Protein AF-A0A401PRH8-F1 (afdb_monomer)

pLDDT: mean 88.67, std 9.89, range [49.94, 98.62]

Secondary structure (DSSP, 8-state):
-HHHHHHHHHHHHHHHHHHHHHHHHHHHHHHTTSS-HHHHHHHHHHHHHHHHHHHHHHHHHHHHHHHHHHHHHHHHHHHHHHHHHHHHHHHHHHHHHHHT-

Foldseek 3Di:
DLVVCVVVLVVLVVVLVVLVVVLVVQVVCVVVVNDDPVVSVVSVVVSVVSVVVSVVSVVVSVVVVVVVVVVVVVVVVVVVVVVVVVVVVVVVVVVVVVVVD

Sequence (101 aa):
MCFNRVLRFPPTVQRCAGAFAKVKDSQRMSDEGKMDQEQVDGMKRRCRVVGFALQAEMNHFHKRRIVDFKRMMQSYLQQQILFYQRIGQQLEQTLHLYDTL

Structure (mmCIF, N/CA/C/O backbone):
data_AF-A0A401PRH8-F1
#
_entry.id   AF-A0A401PRH8-F1
#
loop_
_atom_site.group_PDB
_atom_site.id
_atom_site.type_symbol
_atom_site.label_atom_id
_atom_site.label_alt_id
_atom_site.label_comp_id
_atom_site.label_asym_id
_atom_site.label_entity_id
_atom_site.label_seq_id
_atom_site.pdbx_PDB_ins_code
_atom_site.Cartn_x
_atom_site.Cartn_y
_atom_site.Cartn_z
_atom_site.occupancy
_atom_site.B_iso_or_equiv
_atom_site.auth_seq_id
_atom_site.auth_comp_id
_atom_site.auth_asym_id
_atom_site.auth_atom_id
_atom_site.pdbx_PDB_model_num
ATOM 1 N N . MET A 1 1 ? 6.702 -8.457 5.716 1.00 49.94 1 MET A N 1
ATOM 2 C CA . MET A 1 1 ? 7.103 -8.449 4.285 1.00 49.94 1 MET A CA 1
ATOM 3 C C . MET A 1 1 ? 6.991 -7.069 3.618 1.00 49.94 1 MET A C 1
ATOM 5 O O . MET A 1 1 ? 7.921 -6.722 2.902 1.00 49.94 1 MET A O 1
ATOM 9 N N . CYS A 1 2 ? 5.958 -6.245 3.866 1.00 56.03 2 CYS A N 1
ATOM 10 C CA . CYS A 1 2 ? 5.886 -4.880 3.302 1.00 56.03 2 CYS A CA 1
ATOM 11 C C . CYS A 1 2 ? 7.015 -3.929 3.744 1.00 56.03 2 CYS A C 1
ATOM 13 O O . CYS A 1 2 ? 7.551 -3.210 2.908 1.00 56.03 2 CYS A O 1
ATOM 15 N N . PHE A 1 3 ? 7.439 -3.970 5.012 1.00 56.56 3 PHE A N 1
ATOM 16 C CA . PHE A 1 3 ? 8.495 -3.087 5.540 1.00 56.56 3 PHE A CA 1
ATOM 17 C C . PHE A 1 3 ? 9.814 -3.183 4.752 1.00 56.56 3 PHE A C 1
ATOM 19 O O . PHE A 1 3 ? 10.409 -2.186 4.357 1.00 56.56 3 PHE A O 1
ATOM 26 N N . ASN A 1 4 ? 10.211 -4.409 4.407 1.00 60.88 4 ASN A N 1
ATOM 27 C CA . ASN A 1 4 ? 11.419 -4.680 3.634 1.00 60.88 4 ASN A CA 1
ATOM 28 C C . ASN A 1 4 ? 11.344 -4.163 2.181 1.00 60.88 4 ASN A C 1
ATOM 30 O O . ASN A 1 4 ? 12.385 -3.890 1.588 1.00 60.88 4 ASN A O 1
ATOM 34 N N . ARG A 1 5 ? 10.139 -4.021 1.602 1.00 63.62 5 ARG A N 1
ATOM 35 C CA . ARG A 1 5 ? 9.944 -3.408 0.274 1.00 63.62 5 ARG A CA 1
ATOM 36 C C . ARG A 1 5 ? 9.895 -1.887 0.347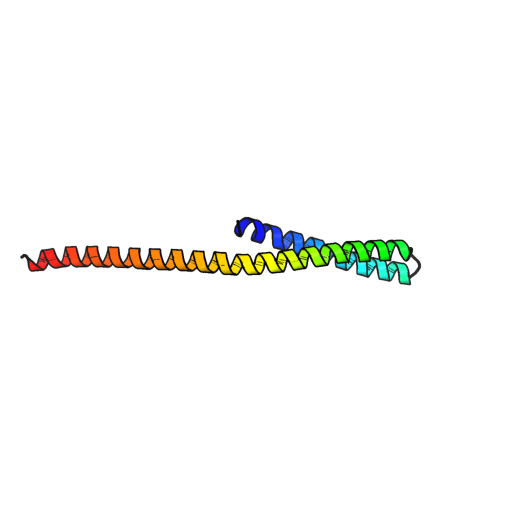 1.00 63.62 5 ARG A C 1
ATOM 38 O O . ARG A 1 5 ? 10.487 -1.251 -0.513 1.00 63.62 5 ARG A O 1
ATOM 45 N N . VAL A 1 6 ? 9.283 -1.313 1.388 1.00 68.50 6 VAL A N 1
ATOM 46 C CA . VAL A 1 6 ? 9.287 0.144 1.625 1.00 68.50 6 VAL A CA 1
ATOM 47 C C . VAL A 1 6 ? 10.718 0.680 1.689 1.00 68.50 6 VAL A C 1
ATOM 49 O O . VAL A 1 6 ? 11.014 1.681 1.053 1.00 68.50 6 VAL A O 1
ATOM 52 N N . LEU A 1 7 ? 11.626 -0.020 2.374 1.00 70.25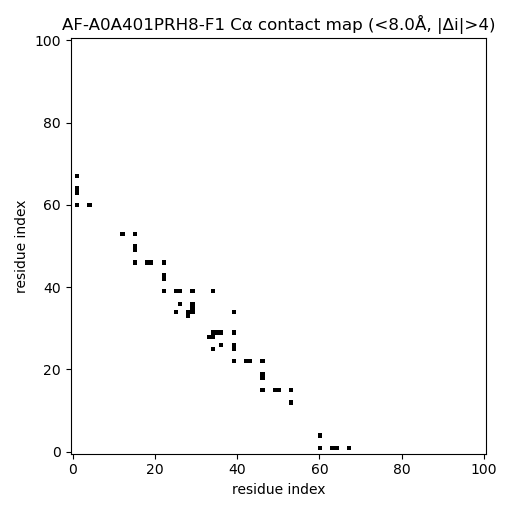 7 LEU A N 1
ATOM 53 C CA . LEU A 1 7 ? 13.032 0.392 2.474 1.00 70.25 7 LEU A CA 1
ATOM 54 C C . LEU A 1 7 ? 13.810 0.251 1.157 1.00 70.25 7 LEU A C 1
ATOM 56 O O . LEU A 1 7 ? 14.718 1.030 0.882 1.00 70.25 7 LEU A O 1
ATOM 60 N N . ARG A 1 8 ? 13.464 -0.738 0.326 1.00 75.25 8 ARG A N 1
ATOM 61 C CA . ARG A 1 8 ? 14.151 -1.001 -0.952 1.00 75.25 8 ARG A CA 1
ATOM 62 C C . ARG A 1 8 ? 13.625 -0.162 -2.111 1.00 75.25 8 ARG A C 1
ATOM 64 O O . ARG A 1 8 ? 14.334 0.010 -3.105 1.00 75.25 8 ARG A O 1
ATOM 71 N N . PHE A 1 9 ? 12.401 0.345 -2.006 1.00 78.50 9 PHE A N 1
ATOM 72 C CA . PHE A 1 9 ? 11.735 1.049 -3.093 1.00 78.50 9 PHE A CA 1
ATOM 73 C C . PHE A 1 9 ? 12.428 2.379 -3.471 1.00 78.50 9 PHE A C 1
ATOM 75 O O . PHE A 1 9 ? 12.765 2.526 -4.647 1.00 78.50 9 PHE A O 1
ATOM 82 N N . PRO A 1 10 ? 12.771 3.294 -2.536 1.00 81.44 10 PRO A N 1
ATOM 83 C CA . PRO A 1 10 ? 13.449 4.549 -2.879 1.00 81.44 10 PRO A CA 1
ATOM 84 C C . PRO A 1 10 ? 14.822 4.360 -3.556 1.00 81.44 10 PRO A C 1
ATOM 86 O O . PRO A 1 10 ? 15.027 4.950 -4.618 1.00 81.44 10 PRO A O 1
ATOM 89 N N . PRO A 1 11 ? 15.732 3.487 -3.064 1.00 84.88 11 PRO A N 1
ATOM 90 C CA . PRO A 1 11 ? 17.000 3.226 -3.754 1.00 84.88 11 PRO A CA 1
ATOM 91 C C . PRO A 1 11 ? 16.823 2.628 -5.158 1.00 84.88 11 PRO A C 1
ATOM 93 O O . PRO A 1 11 ? 17.589 2.934 -6.073 1.00 84.88 11 PRO A O 1
ATOM 96 N N . THR A 1 12 ? 15.811 1.775 -5.349 1.00 81.94 12 THR A N 1
ATOM 97 C CA . THR A 1 12 ? 15.527 1.144 -6.650 1.00 81.94 12 THR A CA 1
ATOM 98 C C . THR A 1 12 ? 15.009 2.167 -7.658 1.00 81.94 12 THR A C 1
ATOM 100 O O . THR A 1 12 ? 15.474 2.192 -8.799 1.00 81.94 12 THR A O 1
ATOM 103 N N . VAL A 1 13 ? 14.111 3.060 -7.230 1.00 84.31 13 VAL A N 1
ATOM 104 C CA . VAL A 1 13 ? 13.602 4.165 -8.057 1.00 84.31 13 VAL A CA 1
ATOM 105 C C . VAL A 1 13 ? 14.725 5.137 -8.418 1.00 84.31 13 VAL A C 1
ATOM 107 O O . VAL A 1 13 ? 14.872 5.473 -9.590 1.00 84.31 13 VAL A O 1
ATOM 110 N N . GLN A 1 14 ? 15.569 5.525 -7.457 1.00 86.88 14 GLN A N 1
ATOM 111 C CA . GLN A 1 14 ? 16.701 6.426 -7.701 1.00 86.88 14 GLN A CA 1
ATOM 112 C C . GLN A 1 14 ? 17.692 5.843 -8.717 1.00 86.88 14 GLN A C 1
ATOM 114 O O . GLN A 1 14 ? 18.145 6.542 -9.624 1.00 86.88 14 GLN A O 1
ATOM 119 N N . ARG A 1 15 ? 17.992 4.544 -8.614 1.00 86.25 15 ARG A N 1
ATOM 120 C CA . ARG A 1 15 ? 18.860 3.853 -9.576 1.00 86.25 15 ARG A CA 1
ATOM 121 C C . ARG A 1 15 ? 18.262 3.847 -10.983 1.00 86.25 15 ARG A C 1
ATOM 123 O O . ARG A 1 15 ? 18.985 4.083 -11.949 1.00 86.25 15 ARG A O 1
ATOM 130 N N . CYS A 1 16 ? 16.958 3.605 -11.103 1.00 85.88 16 CYS A N 1
ATOM 131 C CA . CYS A 1 16 ? 16.271 3.639 -12.394 1.00 85.88 16 CYS A CA 1
ATOM 132 C C . CYS A 1 16 ? 16.240 5.058 -12.974 1.00 85.88 16 CYS A C 1
ATOM 134 O O . CYS A 1 16 ? 16.559 5.234 -14.146 1.00 85.88 16 CYS A O 1
ATOM 136 N N . ALA A 1 17 ? 15.959 6.075 -12.153 1.00 86.56 17 ALA A N 1
ATOM 137 C CA . ALA A 1 17 ?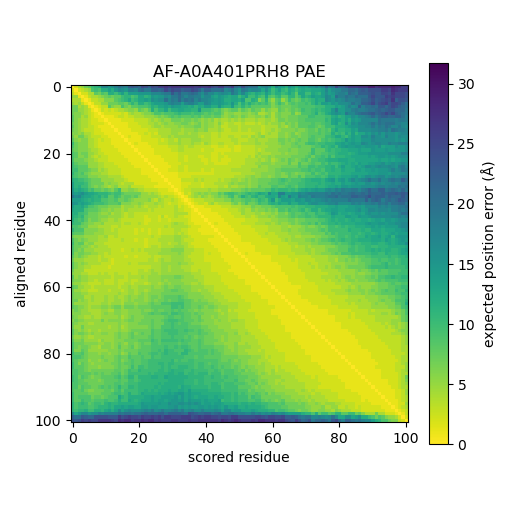 16.010 7.481 -12.553 1.00 86.56 17 ALA A CA 1
ATOM 138 C C . ALA A 1 17 ? 17.393 7.874 -13.104 1.00 86.56 17 ALA A C 1
ATOM 140 O O . ALA A 1 17 ? 17.483 8.476 -14.173 1.00 86.56 17 ALA A O 1
ATOM 141 N N . GLY A 1 18 ? 18.473 7.450 -12.438 1.00 89.31 18 GLY A N 1
ATOM 142 C CA . GLY A 1 18 ? 19.838 7.650 -12.930 1.00 89.31 18 GLY A CA 1
ATOM 143 C C . GLY A 1 18 ? 20.123 6.928 -14.253 1.00 89.31 18 GLY A C 1
ATOM 144 O O . GLY A 1 18 ? 20.817 7.467 -15.112 1.00 89.31 18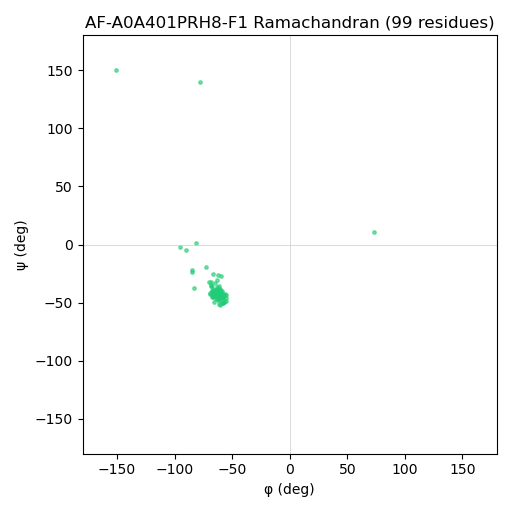 GLY A O 1
ATOM 145 N N . ALA A 1 1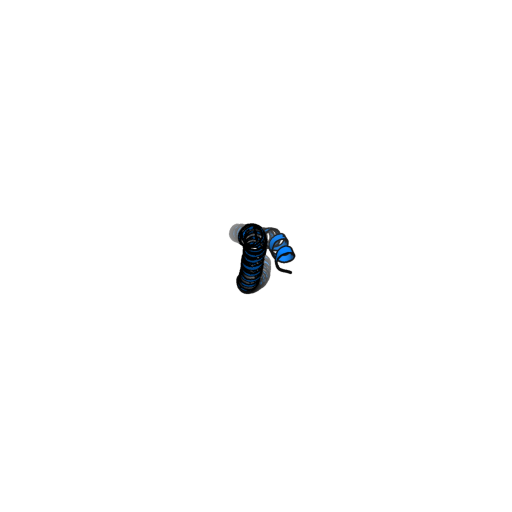9 ? 19.563 5.731 -14.459 1.00 88.75 19 ALA A N 1
ATOM 146 C CA . ALA A 1 19 ? 19.684 5.016 -15.729 1.00 88.75 19 ALA A CA 1
ATOM 147 C C . ALA A 1 19 ? 18.950 5.737 -16.875 1.00 88.75 19 ALA A C 1
ATOM 149 O O . ALA A 1 19 ? 19.501 5.842 -17.969 1.00 88.75 19 ALA A O 1
ATOM 150 N N . PHE A 1 20 ? 17.752 6.279 -16.623 1.00 89.31 20 PHE A N 1
ATOM 151 C CA . PHE A 1 20 ? 17.007 7.066 -17.612 1.00 89.31 20 PHE A CA 1
ATOM 152 C C . PHE A 1 20 ? 17.738 8.361 -17.989 1.00 89.31 20 PHE A C 1
ATOM 154 O O . PHE A 1 20 ? 17.828 8.685 -19.173 1.00 89.31 20 PHE A O 1
ATOM 161 N N . ALA A 1 21 ? 18.307 9.066 -17.004 1.00 90.88 21 ALA A N 1
ATOM 162 C CA . ALA A 1 21 ? 19.114 10.261 -17.248 1.00 90.88 21 ALA A CA 1
ATOM 163 C C . ALA A 1 21 ? 20.329 9.944 -18.134 1.00 90.88 21 ALA A C 1
ATOM 165 O O . ALA A 1 21 ? 20.530 10.599 -19.154 1.00 90.88 21 ALA A O 1
ATOM 166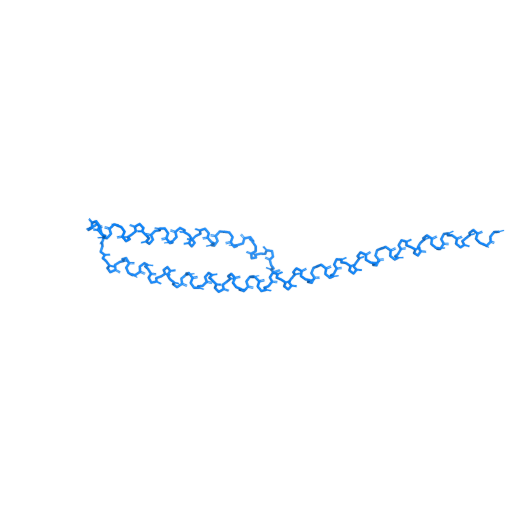 N N . LYS A 1 22 ? 21.056 8.859 -17.830 1.00 90.69 22 LYS A N 1
ATOM 167 C CA . LYS A 1 22 ? 22.194 8.414 -18.646 1.00 90.69 22 LYS A CA 1
ATOM 168 C C . LYS A 1 22 ? 21.809 8.093 -20.085 1.00 90.69 22 LYS A C 1
ATOM 170 O O . LYS A 1 22 ? 22.550 8.452 -20.983 1.00 90.69 22 LYS A O 1
ATOM 175 N N . VAL A 1 23 ? 20.665 7.452 -20.328 1.00 91.69 23 VAL A N 1
ATOM 176 C CA . VAL A 1 23 ? 20.201 7.189 -21.703 1.00 91.69 23 VAL A CA 1
ATOM 177 C C . VAL A 1 23 ? 19.928 8.488 -22.463 1.00 91.69 23 VAL A C 1
ATOM 179 O O . VAL A 1 23 ? 20.257 8.580 -23.644 1.00 91.69 23 VAL A O 1
ATOM 182 N N . LYS A 1 24 ? 19.359 9.498 -21.796 1.00 89.75 24 LYS A N 1
ATOM 183 C CA . LYS A 1 24 ? 19.107 10.815 -22.393 1.00 89.75 24 LYS A CA 1
ATOM 184 C C . LYS A 1 24 ? 20.412 11.545 -22.725 1.00 89.75 24 LYS A C 1
ATOM 186 O O . LYS A 1 24 ? 20.550 12.061 -23.831 1.00 89.75 24 LYS A O 1
ATOM 191 N N . ASP A 1 25 ? 21.372 11.539 -21.804 1.00 90.56 25 ASP A N 1
ATOM 192 C CA . ASP A 1 25 ? 22.695 12.131 -22.027 1.00 90.56 25 ASP A CA 1
ATOM 193 C C . ASP A 1 25 ? 23.459 11.398 -23.133 1.00 90.56 25 ASP A C 1
ATOM 195 O O . ASP A 1 25 ? 24.074 12.028 -23.989 1.00 90.56 25 ASP A O 1
ATOM 199 N N . SER A 1 26 ? 23.362 10.068 -23.159 1.00 87.94 26 SER A N 1
ATOM 200 C CA . SER A 1 26 ? 23.937 9.223 -24.199 1.00 87.94 26 SER A CA 1
ATOM 201 C C . SER A 1 26 ? 23.367 9.522 -25.583 1.00 87.94 26 SER A C 1
ATOM 203 O O . SER A 1 26 ? 24.131 9.597 -26.540 1.00 87.94 26 SER A O 1
ATOM 205 N N . GLN A 1 27 ? 22.055 9.742 -25.699 1.00 89.25 27 GLN A N 1
ATOM 206 C CA . GLN A 1 27 ? 21.468 10.153 -26.974 1.00 89.25 27 GLN A CA 1
ATOM 207 C C . GLN A 1 27 ? 22.032 11.499 -27.433 1.00 89.25 27 GLN A C 1
ATOM 209 O O . GLN A 1 27 ? 22.463 11.606 -28.572 1.00 89.25 27 GLN A O 1
ATOM 214 N N . ARG A 1 28 ? 22.126 12.486 -26.534 1.00 90.94 28 ARG A N 1
ATOM 215 C CA . ARG A 1 28 ? 22.699 13.796 -26.868 1.00 90.94 28 ARG A CA 1
ATOM 216 C C . ARG A 1 28 ? 24.149 13.691 -27.354 1.00 90.94 28 ARG A C 1
ATOM 218 O O . ARG A 1 28 ? 24.516 14.347 -28.318 1.00 90.94 28 ARG A O 1
ATOM 225 N N . MET A 1 29 ? 24.969 12.853 -26.717 1.00 87.44 29 MET A N 1
ATOM 226 C CA . MET A 1 29 ? 26.352 12.627 -27.161 1.00 87.44 29 MET A CA 1
ATOM 227 C C . MET A 1 29 ? 26.428 11.960 -28.540 1.00 87.44 29 MET A C 1
ATOM 229 O O . MET A 1 29 ? 27.351 12.251 -29.294 1.00 87.44 29 MET A O 1
ATOM 233 N N . SER A 1 30 ? 25.468 11.096 -28.872 1.00 90.62 30 SER A N 1
ATOM 234 C CA . SER A 1 30 ? 25.339 10.507 -30.211 1.00 90.62 30 SER A CA 1
ATOM 235 C C . SER A 1 30 ? 24.978 11.556 -31.258 1.00 90.62 30 SER A C 1
ATOM 237 O O . SER A 1 30 ? 25.615 11.627 -32.304 1.00 90.62 30 SER A O 1
ATOM 239 N N . ASP A 1 31 ? 24.022 12.434 -30.939 1.00 89.81 31 ASP A N 1
ATOM 240 C CA . ASP A 1 31 ? 23.591 13.525 -31.823 1.00 89.81 31 ASP A CA 1
ATOM 241 C C . ASP A 1 31 ? 24.737 14.525 -32.096 1.00 89.81 31 ASP A C 1
ATOM 243 O O . ASP A 1 31 ? 24.829 15.102 -33.176 1.00 89.81 31 ASP A O 1
ATOM 247 N N . GLU A 1 32 ? 25.651 14.695 -31.133 1.00 92.00 32 GLU A N 1
ATOM 248 C CA . GLU A 1 32 ? 26.889 15.481 -31.263 1.00 92.00 32 GLU A CA 1
ATOM 249 C C . GLU A 1 32 ? 28.040 14.718 -31.963 1.00 92.00 32 GLU A C 1
ATOM 251 O O . GLU A 1 32 ? 29.148 15.246 -32.072 1.00 92.00 32 GLU A O 1
ATOM 256 N N . GLY A 1 33 ? 27.818 13.474 -32.403 1.00 87.06 33 GLY A N 1
ATOM 257 C CA . GLY A 1 33 ? 28.814 12.623 -33.069 1.00 87.06 33 GLY A CA 1
ATOM 258 C C . GLY A 1 33 ? 29.898 12.049 -32.147 1.00 87.06 33 GLY A C 1
ATOM 259 O O . GLY A 1 33 ? 30.893 11.507 -32.622 1.00 87.06 33 GLY A O 1
ATOM 260 N N . LYS A 1 34 ? 29.735 12.167 -30.824 1.00 88.50 34 LYS A N 1
ATOM 261 C CA . LYS A 1 34 ? 30.714 11.733 -29.807 1.00 88.50 34 LYS A CA 1
ATOM 262 C C . LYS A 1 34 ? 30.513 10.290 -29.347 1.00 88.50 34 LYS A C 1
ATOM 264 O O . LYS A 1 34 ? 31.294 9.799 -28.533 1.00 88.50 34 LYS A O 1
ATOM 269 N N . MET A 1 35 ? 29.458 9.626 -29.806 1.00 87.44 35 MET A N 1
ATOM 270 C CA . MET A 1 35 ? 29.152 8.248 -29.445 1.00 87.44 35 MET A CA 1
ATOM 271 C C . MET A 1 35 ? 28.403 7.551 -30.576 1.00 87.44 35 MET A C 1
ATOM 273 O O . MET A 1 35 ? 27.682 8.192 -31.331 1.00 87.44 35 MET A O 1
ATOM 277 N N . ASP A 1 36 ? 28.584 6.239 -30.681 1.00 91.75 36 ASP A N 1
ATOM 278 C CA . ASP A 1 36 ? 27.944 5.437 -31.714 1.00 91.75 36 ASP A CA 1
ATOM 279 C C . ASP A 1 36 ? 26.469 5.138 -31.386 1.00 91.75 36 ASP A C 1
ATOM 281 O O . ASP A 1 36 ? 26.105 4.834 -30.242 1.00 91.75 36 ASP A O 1
ATOM 285 N N . GLN A 1 37 ? 25.614 5.197 -32.407 1.00 88.88 37 GLN A N 1
ATOM 286 C CA . GLN A 1 37 ? 24.166 5.062 -32.259 1.00 88.88 37 GLN A CA 1
ATOM 287 C C . GLN A 1 37 ? 23.762 3.638 -31.846 1.00 88.88 37 GLN A C 1
ATOM 289 O O . GLN A 1 37 ? 22.816 3.471 -31.070 1.00 88.88 37 GLN A O 1
ATOM 294 N N . GLU A 1 38 ? 24.507 2.611 -32.271 1.00 90.62 38 GLU A N 1
ATOM 295 C CA . GLU A 1 38 ? 24.245 1.217 -31.890 1.00 90.62 38 GLU A CA 1
ATOM 296 C C . GLU A 1 38 ? 24.419 1.011 -30.374 1.00 90.62 38 GLU A C 1
ATOM 298 O O . GLU A 1 38 ? 23.605 0.354 -29.709 1.00 90.62 38 GLU A O 1
ATOM 303 N N . GLN A 1 39 ? 25.426 1.664 -29.783 1.00 87.38 39 GLN A N 1
ATOM 304 C CA . GLN A 1 39 ? 25.659 1.643 -28.338 1.00 87.38 39 GLN A CA 1
ATOM 305 C C . GLN A 1 39 ? 24.514 2.313 -27.562 1.00 87.38 39 GLN A C 1
ATOM 307 O O . GLN A 1 39 ? 24.059 1.788 -26.535 1.00 87.38 39 GLN A O 1
ATOM 312 N N . VAL A 1 40 ? 24.006 3.443 -28.063 1.00 89.44 40 VAL A N 1
ATOM 313 C CA . VAL A 1 40 ? 22.868 4.164 -27.467 1.00 89.44 40 VAL A CA 1
ATOM 314 C C . VAL A 1 40 ? 21.606 3.310 -27.503 1.00 89.44 40 VAL A C 1
ATOM 316 O O . VAL A 1 40 ? 20.883 3.219 -26.506 1.00 89.44 40 VAL A O 1
ATOM 319 N N . ASP A 1 41 ? 21.342 2.646 -28.623 1.00 91.25 41 ASP A N 1
ATOM 320 C CA . ASP A 1 41 ? 20.151 1.820 -28.792 1.00 91.25 41 ASP A CA 1
ATOM 321 C C . ASP A 1 41 ? 20.201 0.569 -27.905 1.00 91.25 41 ASP A C 1
ATOM 323 O O . ASP A 1 41 ? 19.196 0.201 -27.279 1.00 91.25 41 ASP A O 1
ATOM 327 N N . GLY A 1 42 ? 21.390 -0.012 -27.712 1.00 91.12 42 GLY A N 1
ATOM 328 C CA . GLY A 1 42 ? 21.633 -1.042 -26.701 1.00 91.12 42 GLY A CA 1
ATOM 329 C C . GLY A 1 42 ? 21.366 -0.558 -25.267 1.00 91.12 42 GLY A C 1
ATOM 330 O O . GLY A 1 42 ? 20.794 -1.288 -24.445 1.00 91.12 42 GLY A O 1
ATOM 331 N N . MET A 1 43 ? 21.725 0.687 -24.933 1.00 88.94 43 MET A N 1
ATOM 332 C CA . MET A 1 43 ? 21.398 1.300 -23.636 1.00 88.94 43 MET A CA 1
ATOM 333 C C . MET A 1 43 ? 19.893 1.544 -23.471 1.00 88.94 43 MET A C 1
ATOM 335 O O . MET A 1 43 ? 19.331 1.175 -22.434 1.00 88.94 43 MET A O 1
ATOM 339 N N . LYS A 1 44 ? 19.217 2.082 -24.494 1.00 89.44 44 LYS A N 1
ATOM 340 C CA . LYS A 1 44 ? 17.759 2.286 -24.507 1.00 89.44 44 LYS A CA 1
ATOM 341 C C . LYS A 1 44 ? 17.002 0.980 -24.291 1.00 89.44 44 LYS A C 1
ATOM 343 O O . LYS A 1 44 ? 16.099 0.935 -23.455 1.00 89.44 44 LYS A O 1
ATOM 348 N N . ARG A 1 45 ? 17.379 -0.100 -24.990 1.00 92.00 45 ARG A N 1
ATOM 349 C CA . ARG A 1 45 ? 16.740 -1.422 -24.843 1.00 92.00 45 ARG A CA 1
ATOM 350 C C . ARG A 1 45 ? 16.823 -1.935 -23.409 1.00 92.00 45 ARG A C 1
ATOM 352 O O . ARG A 1 45 ? 15.801 -2.307 -22.835 1.00 92.00 45 ARG A O 1
ATOM 359 N N . ARG A 1 46 ? 18.015 -1.900 -22.803 1.00 89.81 46 ARG A N 1
ATOM 360 C CA . ARG A 1 46 ? 18.216 -2.328 -21.407 1.00 89.81 46 ARG A CA 1
ATOM 361 C C . ARG A 1 46 ? 17.419 -1.468 -20.430 1.00 89.81 46 ARG A C 1
ATOM 363 O O . ARG A 1 46 ? 16.748 -1.998 -19.549 1.00 89.81 46 ARG A O 1
ATOM 370 N N . CYS A 1 47 ? 17.445 -0.152 -20.618 1.00 91.44 47 CYS A N 1
ATOM 371 C CA . CYS A 1 47 ? 16.712 0.785 -19.776 1.00 91.44 47 CYS A CA 1
ATOM 372 C C . CYS A 1 47 ? 15.192 0.567 -19.860 1.00 91.44 47 CYS A C 1
ATOM 374 O O . CYS A 1 47 ? 14.507 0.590 -18.840 1.00 91.44 47 CYS A O 1
ATOM 376 N N . ARG A 1 48 ? 14.670 0.241 -21.048 1.00 89.75 48 ARG A N 1
ATOM 377 C CA . ARG A 1 48 ? 13.257 -0.103 -21.253 1.00 89.75 48 ARG A CA 1
ATOM 378 C C . ARG A 1 48 ? 12.847 -1.369 -20.495 1.00 89.75 48 ARG A C 1
ATOM 380 O O . ARG A 1 48 ? 11.801 -1.369 -19.852 1.00 89.75 48 ARG A O 1
ATOM 387 N N . VAL A 1 49 ? 13.666 -2.423 -20.526 1.00 92.12 49 VAL A N 1
ATOM 388 C CA . VAL A 1 49 ? 13.405 -3.665 -19.770 1.00 92.12 49 VAL A CA 1
ATOM 389 C C . VAL A 1 49 ? 13.369 -3.392 -18.263 1.00 92.12 49 VAL A C 1
ATOM 391 O O . VAL A 1 49 ? 12.436 -3.815 -17.581 1.00 92.12 49 VAL A O 1
ATOM 394 N N . VAL A 1 50 ? 14.339 -2.629 -17.749 1.00 89.19 50 VAL A N 1
ATOM 395 C CA . VAL A 1 50 ? 14.375 -2.227 -16.332 1.00 89.19 50 VAL A CA 1
ATOM 396 C C . VAL A 1 50 ? 13.163 -1.363 -15.968 1.00 89.19 50 VAL A C 1
ATOM 398 O O . VAL A 1 50 ? 12.579 -1.554 -14.904 1.00 89.19 50 VAL A O 1
ATOM 401 N N . GLY A 1 51 ? 12.737 -0.463 -16.858 1.00 88.75 51 GLY A N 1
ATOM 402 C CA . GLY A 1 51 ? 11.538 0.354 -16.675 1.00 88.75 51 GLY A CA 1
ATOM 403 C C . GLY A 1 51 ? 10.264 -0.480 -16.528 1.00 88.75 51 GLY A C 1
ATOM 404 O O . GLY A 1 51 ? 9.490 -0.256 -15.598 1.00 88.75 51 GLY A O 1
ATOM 405 N N . PHE A 1 52 ? 10.078 -1.495 -17.376 1.00 91.25 52 PHE A N 1
ATOM 406 C CA . PHE A 1 52 ? 8.942 -2.412 -17.245 1.00 91.25 52 PHE A CA 1
ATOM 407 C C . PHE A 1 52 ? 8.990 -3.228 -15.951 1.00 91.25 52 PHE A C 1
ATOM 409 O O . PHE A 1 52 ? 7.965 -3.378 -15.284 1.00 91.25 52 PHE A O 1
ATOM 416 N N . ALA A 1 53 ? 10.170 -3.715 -15.559 1.00 88.88 53 ALA A N 1
ATOM 417 C CA . ALA A 1 53 ? 10.338 -4.429 -14.296 1.00 88.88 53 ALA A CA 1
ATOM 418 C C . ALA A 1 53 ? 10.002 -3.536 -13.087 1.00 88.88 53 ALA A C 1
ATOM 420 O O . ALA A 1 53 ? 9.293 -3.969 -12.178 1.00 88.88 53 ALA A O 1
ATOM 421 N N . LEU A 1 54 ? 10.438 -2.270 -13.102 1.00 88.12 54 LEU A N 1
ATOM 422 C CA . LEU A 1 54 ? 10.100 -1.297 -12.064 1.00 88.12 54 LEU A CA 1
ATOM 423 C C . LEU A 1 54 ? 8.589 -1.055 -11.995 1.00 88.12 54 LEU A C 1
ATOM 425 O O . LEU A 1 54 ? 8.021 -1.064 -10.906 1.00 88.12 54 LEU A O 1
ATOM 429 N N . GLN A 1 55 ? 7.923 -0.879 -13.138 1.00 89.50 55 GLN A N 1
ATOM 430 C CA . GLN A 1 55 ? 6.475 -0.668 -13.182 1.00 89.50 55 GLN A CA 1
ATOM 431 C C . GLN A 1 55 ? 5.700 -1.887 -12.656 1.00 89.50 55 GLN A C 1
ATOM 433 O O . GLN A 1 55 ? 4.721 -1.735 -11.919 1.00 89.50 55 GLN A O 1
ATOM 438 N N . ALA A 1 56 ? 6.145 -3.101 -12.987 1.00 90.56 56 ALA A N 1
ATOM 439 C CA . ALA A 1 56 ? 5.566 -4.328 -12.448 1.00 90.56 56 ALA A CA 1
ATOM 440 C C . ALA A 1 56 ? 5.718 -4.400 -10.918 1.00 90.56 56 ALA A C 1
ATOM 442 O O . ALA A 1 56 ? 4.748 -4.698 -10.213 1.00 90.56 56 ALA A O 1
ATOM 443 N N . GLU A 1 57 ? 6.897 -4.058 -10.396 1.00 87.81 57 GLU A N 1
ATOM 444 C CA . GLU A 1 57 ? 7.165 -4.030 -8.957 1.00 87.81 57 GLU A CA 1
ATOM 445 C C . GLU A 1 57 ? 6.353 -2.939 -8.241 1.00 87.81 57 GLU A C 1
ATOM 447 O O . GLU A 1 57 ? 5.781 -3.206 -7.185 1.00 87.81 57 GLU A O 1
ATOM 452 N N . MET A 1 58 ? 6.208 -1.747 -8.832 1.00 87.38 58 MET A N 1
ATOM 453 C CA . MET A 1 58 ? 5.327 -0.682 -8.328 1.00 87.38 58 MET A CA 1
ATOM 454 C C . MET A 1 58 ? 3.885 -1.165 -8.197 1.00 87.38 58 MET A C 1
ATOM 456 O O . MET A 1 58 ? 3.265 -1.022 -7.142 1.00 87.38 58 MET A O 1
ATOM 460 N N . ASN A 1 59 ? 3.358 -1.789 -9.251 1.00 90.56 59 ASN A N 1
ATOM 461 C CA . ASN A 1 59 ? 2.001 -2.323 -9.257 1.00 90.56 59 ASN A CA 1
ATOM 462 C C . ASN A 1 59 ? 1.812 -3.406 -8.190 1.00 90.56 59 ASN A C 1
ATOM 464 O O . ASN A 1 59 ? 0.816 -3.400 -7.462 1.00 90.56 59 ASN A O 1
ATOM 468 N N . HIS A 1 60 ? 2.767 -4.329 -8.067 1.00 89.75 60 HIS A N 1
ATOM 469 C CA . HIS A 1 60 ? 2.725 -5.362 -7.038 1.00 89.75 60 HIS A CA 1
ATOM 470 C C . HIS A 1 60 ? 2.796 -4.759 -5.628 1.00 89.75 60 HIS A C 1
ATOM 472 O O . HIS A 1 60 ? 2.007 -5.127 -4.753 1.00 89.75 60 HIS A O 1
ATOM 478 N N . PHE A 1 61 ? 3.694 -3.796 -5.412 1.00 87.38 61 PHE A N 1
ATOM 479 C CA . PHE A 1 61 ? 3.847 -3.099 -4.142 1.00 87.38 61 PHE A CA 1
ATOM 480 C C . PHE A 1 61 ? 2.565 -2.365 -3.742 1.00 87.38 61 PHE A C 1
ATOM 482 O O . PHE A 1 61 ? 2.105 -2.526 -2.613 1.00 87.38 61 PHE A O 1
ATOM 489 N N . HIS A 1 62 ? 1.931 -1.628 -4.658 1.00 88.44 62 HIS A N 1
ATOM 490 C CA . HIS A 1 62 ? 0.667 -0.942 -4.382 1.00 88.44 62 HIS A CA 1
ATOM 491 C C . HIS A 1 62 ? -0.449 -1.911 -3.991 1.00 88.44 62 HIS A C 1
ATOM 493 O O . HIS A 1 62 ? -1.115 -1.689 -2.976 1.00 88.44 62 HIS A O 1
ATOM 499 N N . LYS A 1 63 ? -0.611 -3.013 -4.737 1.00 90.44 63 LYS A N 1
ATOM 500 C CA . LYS A 1 63 ? -1.591 -4.060 -4.409 1.00 90.44 63 LYS A CA 1
ATOM 501 C C . LYS A 1 63 ? -1.344 -4.629 -3.013 1.00 90.44 63 LYS A C 1
ATOM 503 O O . LYS A 1 63 ? -2.276 -4.752 -2.221 1.00 90.44 63 LYS A O 1
ATOM 508 N N . ARG A 1 64 ? -0.085 -4.931 -2.681 1.00 88.62 64 ARG A N 1
ATOM 509 C CA . ARG A 1 64 ? 0.269 -5.499 -1.376 1.00 88.62 64 ARG A CA 1
ATOM 510 C C . ARG A 1 64 ? 0.086 -4.506 -0.233 1.00 88.62 64 ARG A C 1
ATOM 512 O O . ARG A 1 64 ? -0.458 -4.880 0.802 1.00 88.62 64 ARG A O 1
ATOM 519 N N . ARG A 1 65 ? 0.480 -3.247 -0.435 1.00 87.38 65 ARG A N 1
ATOM 520 C CA . ARG A 1 65 ? 0.345 -2.165 0.548 1.00 87.38 65 ARG A CA 1
ATOM 521 C C . ARG A 1 65 ? -1.100 -2.010 1.008 1.00 87.38 65 ARG A C 1
ATOM 523 O O . ARG A 1 65 ? -1.338 -1.916 2.203 1.00 87.38 65 ARG A O 1
ATOM 530 N N . ILE A 1 66 ? -2.055 -2.010 0.076 1.00 91.56 66 ILE A N 1
ATOM 531 C CA . ILE A 1 66 ? -3.482 -1.859 0.397 1.00 91.56 66 ILE A CA 1
ATOM 532 C C . ILE A 1 66 ? -3.964 -3.017 1.280 1.00 91.56 66 ILE A C 1
ATOM 534 O O . ILE A 1 66 ? -4.605 -2.788 2.304 1.00 91.56 66 ILE A O 1
ATOM 538 N N . VAL A 1 67 ? -3.629 -4.256 0.910 1.00 93.06 67 VAL A N 1
ATOM 539 C CA . VAL A 1 67 ? -4.036 -5.451 1.666 1.00 93.06 67 VAL A CA 1
ATOM 540 C C . VAL A 1 67 ? -3.421 -5.463 3.063 1.00 93.06 67 VAL A C 1
ATOM 542 O O . VAL A 1 67 ? -4.126 -5.708 4.042 1.00 93.06 67 VAL A O 1
ATOM 545 N N . ASP A 1 68 ? -2.123 -5.186 3.167 1.00 90.25 68 ASP A N 1
ATOM 546 C CA . ASP A 1 68 ? -1.420 -5.207 4.446 1.00 90.25 68 ASP A CA 1
ATOM 547 C C . ASP A 1 68 ? -1.911 -4.069 5.361 1.00 90.25 68 ASP A C 1
ATOM 549 O O . ASP A 1 68 ? -2.156 -4.309 6.542 1.00 90.25 68 ASP A O 1
ATOM 553 N N . PHE A 1 69 ? -2.161 -2.867 4.824 1.00 91.62 69 PHE A N 1
ATOM 554 C CA . PHE A 1 69 ? -2.698 -1.744 5.601 1.00 91.62 69 PHE A CA 1
ATOM 555 C C . PHE A 1 69 ? -4.123 -2.013 6.092 1.00 91.62 69 PHE A C 1
ATOM 557 O O . PHE A 1 69 ? -4.433 -1.768 7.256 1.00 91.62 69 PHE A O 1
ATOM 564 N N . LYS A 1 70 ? -4.979 -2.590 5.238 1.00 95.50 70 LYS A N 1
ATOM 565 C CA . LYS A 1 70 ? -6.329 -3.010 5.633 1.00 95.50 70 LYS A CA 1
ATOM 566 C C . LYS A 1 70 ? -6.278 -3.984 6.811 1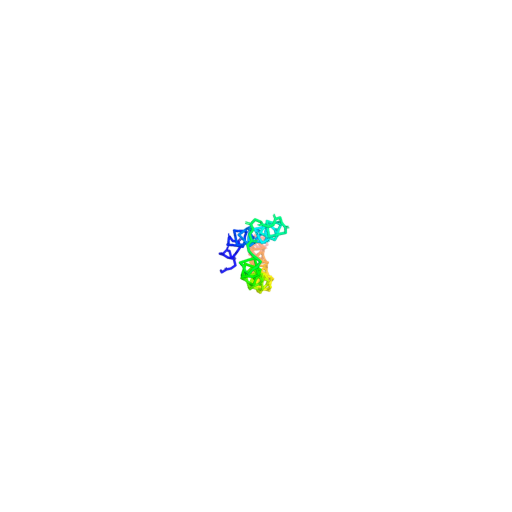.00 95.50 70 LYS A C 1
ATOM 568 O O . LYS A 1 70 ? -6.969 -3.771 7.801 1.00 95.50 70 LYS A O 1
ATOM 573 N N . ARG A 1 71 ? -5.446 -5.026 6.722 1.00 95.19 71 ARG A N 1
ATOM 574 C CA . ARG A 1 71 ? -5.300 -6.032 7.788 1.00 95.19 71 ARG A CA 1
ATOM 575 C C . ARG A 1 71 ? -4.751 -5.427 9.077 1.00 95.19 71 ARG A C 1
ATOM 577 O O . ARG A 1 71 ? -5.252 -5.740 10.151 1.00 95.19 71 ARG A O 1
ATOM 584 N N . MET A 1 72 ? -3.759 -4.546 8.963 1.00 95.38 72 MET A N 1
ATOM 585 C CA . MET A 1 72 ? -3.183 -3.831 10.100 1.00 95.38 72 MET A CA 1
ATOM 586 C C . MET A 1 72 ? -4.247 -3.002 10.829 1.00 95.38 72 MET A C 1
ATOM 588 O O . MET A 1 72 ? -4.405 -3.151 12.037 1.00 95.38 72 MET A O 1
ATOM 592 N N . MET A 1 73 ? -5.017 -2.188 10.102 1.00 97.19 73 MET A N 1
ATOM 593 C CA . MET A 1 73 ? -6.068 -1.358 10.698 1.00 97.19 73 MET A CA 1
ATOM 594 C C . MET A 1 73 ? -7.203 -2.192 11.291 1.00 97.19 73 MET A C 1
ATOM 596 O O . MET A 1 73 ? -7.680 -1.876 12.376 1.00 97.19 73 MET A O 1
ATOM 600 N N . GLN A 1 74 ? -7.605 -3.280 10.627 1.00 98.00 74 GLN A N 1
ATOM 601 C CA . GLN A 1 74 ? -8.598 -4.209 11.174 1.00 98.00 74 GLN A CA 1
ATOM 602 C C . GLN A 1 74 ? -8.133 -4.803 12.506 1.00 98.00 74 GLN A C 1
ATOM 604 O O . GLN A 1 74 ? -8.864 -4.728 13.490 1.00 98.00 74 GLN A O 1
ATOM 609 N N . SER A 1 75 ? -6.906 -5.326 12.556 1.00 97.50 75 SER A N 1
ATOM 610 C CA . SER A 1 75 ? -6.341 -5.885 13.785 1.00 97.50 75 SER A CA 1
ATOM 611 C C . SER A 1 75 ? -6.230 -4.832 14.885 1.00 97.50 75 SER A C 1
ATOM 613 O O . SER A 1 75 ? -6.540 -5.121 16.036 1.00 97.50 75 SER A O 1
ATOM 615 N N . TYR A 1 76 ? -5.797 -3.617 14.548 1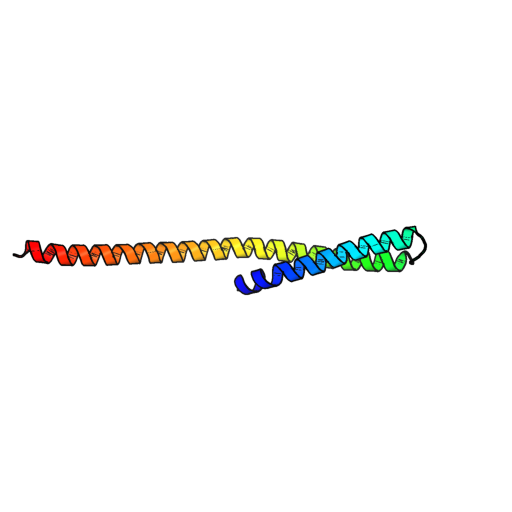.00 98.06 76 TYR A N 1
ATOM 616 C CA . TYR A 1 76 ? -5.671 -2.530 15.513 1.00 98.06 76 TYR A CA 1
ATOM 617 C C . TYR A 1 76 ? -7.024 -2.163 16.131 1.00 98.06 76 TYR A C 1
ATOM 619 O O . TYR A 1 76 ? -7.156 -2.156 17.352 1.00 98.06 76 TYR A O 1
ATOM 627 N N . LEU A 1 77 ? -8.046 -1.930 15.303 1.00 98.62 77 LEU A N 1
ATOM 628 C CA . LEU A 1 77 ? -9.380 -1.561 15.779 1.00 98.62 77 LEU A CA 1
ATOM 629 C C . LEU A 1 77 ? -10.020 -2.674 16.615 1.00 98.62 77 LEU A C 1
ATOM 631 O O . LEU A 1 77 ? -10.617 -2.388 17.647 1.00 98.62 77 LEU A O 1
ATOM 635 N N . GLN A 1 78 ? -9.846 -3.941 16.229 1.00 98.44 78 GLN A N 1
ATOM 636 C CA . GLN A 1 78 ? -10.307 -5.079 17.031 1.00 98.44 78 GLN A CA 1
ATOM 637 C C . GLN A 1 78 ? -9.672 -5.090 18.427 1.00 98.44 78 GLN A C 1
ATOM 639 O O . GLN A 1 78 ? -10.373 -5.270 19.419 1.00 98.44 78 GLN A O 1
ATOM 644 N N . GLN A 1 79 ? -8.360 -4.857 18.518 1.00 98.38 79 GLN A N 1
ATOM 645 C CA . GLN A 1 79 ? -7.672 -4.791 19.809 1.00 98.38 79 GLN A CA 1
ATOM 646 C C . GLN A 1 79 ? -8.093 -3.566 20.630 1.00 98.38 79 GLN A C 1
ATOM 648 O O . GLN A 1 79 ? -8.247 -3.682 21.841 1.00 98.38 79 GLN A O 1
ATOM 653 N N . GLN A 1 80 ? -8.334 -2.417 19.992 1.00 98.56 80 GLN A N 1
ATOM 654 C CA . GLN A 1 80 ? -8.856 -1.226 20.671 1.00 98.56 80 GLN A CA 1
ATOM 655 C C . GLN A 1 80 ? -10.249 -1.475 21.262 1.00 98.56 80 GLN A C 1
ATOM 657 O O . GLN A 1 80 ? -10.480 -1.149 22.422 1.00 98.56 80 GLN A O 1
ATOM 662 N N . ILE A 1 81 ? -11.154 -2.114 20.515 1.00 98.50 81 ILE A N 1
ATOM 663 C CA . ILE A 1 81 ? -12.486 -2.480 21.021 1.00 98.50 81 ILE A CA 1
ATOM 664 C C . ILE A 1 81 ? -12.358 -3.367 22.263 1.00 98.50 81 ILE A C 1
ATOM 666 O O . ILE A 1 81 ? -12.938 -3.052 23.300 1.00 98.50 81 ILE A O 1
ATOM 670 N N . LEU A 1 82 ? -11.557 -4.435 22.186 1.00 98.50 82 LEU A N 1
ATOM 671 C CA . LEU A 1 82 ? -11.347 -5.346 23.316 1.00 98.50 82 LEU A CA 1
ATOM 672 C C . LEU A 1 82 ? -10.734 -4.637 24.528 1.00 98.50 82 LEU A C 1
ATOM 674 O O . LEU A 1 82 ? -11.101 -4.926 25.665 1.00 98.50 82 LEU A O 1
ATOM 678 N N . PHE A 1 83 ? -9.806 -3.711 24.296 1.00 98.50 83 PHE A N 1
ATOM 679 C CA . PHE A 1 83 ? -9.189 -2.918 25.351 1.00 98.50 83 PHE A CA 1
ATOM 680 C C . PHE A 1 83 ? -10.229 -2.084 26.107 1.00 98.50 83 PHE A C 1
ATOM 682 O O . PHE A 1 83 ? -10.329 -2.199 27.328 1.00 98.50 83 PHE A O 1
ATOM 689 N N . TYR A 1 84 ? -11.056 -1.316 25.396 1.00 98.50 84 TYR A N 1
ATOM 690 C CA . TYR A 1 84 ? -12.085 -0.490 26.033 1.00 98.50 84 TYR A CA 1
ATOM 691 C C . TYR A 1 84 ? -13.204 -1.315 26.674 1.00 98.50 84 TYR A C 1
ATOM 693 O O . TYR A 1 84 ? -13.680 -0.948 27.745 1.00 98.50 84 TYR A O 1
ATOM 701 N N . GLN A 1 85 ? -13.577 -2.457 26.089 1.00 98.38 85 GLN A N 1
ATOM 702 C CA . GLN A 1 85 ? -14.523 -3.388 26.713 1.00 98.38 85 GLN A CA 1
ATOM 703 C C . GLN A 1 85 ? -14.010 -3.905 28.060 1.00 98.38 85 GLN A C 1
ATOM 705 O O . GLN A 1 85 ? -14.764 -3.934 29.028 1.00 98.38 85 GLN A O 1
ATOM 710 N N . ARG A 1 86 ? -12.723 -4.263 28.153 1.00 98.19 86 ARG A N 1
ATOM 711 C CA . ARG A 1 86 ? -12.117 -4.696 29.423 1.00 98.19 86 ARG A CA 1
ATOM 712 C C . ARG A 1 86 ? -12.118 -3.586 30.466 1.00 98.19 86 ARG A C 1
ATOM 714 O O . ARG A 1 86 ? -12.393 -3.865 31.626 1.00 98.19 86 ARG A O 1
ATOM 721 N N . ILE A 1 87 ? -11.838 -2.344 30.064 1.00 98.25 87 ILE A N 1
ATOM 722 C CA . ILE A 1 87 ? -11.931 -1.194 30.974 1.00 98.25 87 ILE A CA 1
ATOM 723 C C . ILE A 1 87 ? -13.367 -1.043 31.484 1.00 98.25 87 ILE A C 1
ATOM 725 O O . ILE A 1 87 ? -13.565 -0.939 32.691 1.00 98.25 87 ILE A O 1
ATOM 729 N N . GLY A 1 88 ? -14.359 -1.089 30.589 1.00 98.19 88 GLY A N 1
ATOM 730 C CA . GLY A 1 88 ? -15.775 -1.016 30.960 1.00 98.19 88 GLY A CA 1
ATOM 731 C C . GLY A 1 88 ? -16.163 -2.087 31.980 1.00 98.19 88 GLY A C 1
ATOM 732 O O . GLY A 1 88 ? -16.687 -1.759 33.037 1.00 98.19 88 GLY A O 1
ATOM 733 N N . GLN A 1 89 ? -15.787 -3.343 31.728 1.00 98.06 89 GLN A N 1
ATOM 734 C CA . GLN A 1 89 ? -16.052 -4.460 32.642 1.00 98.06 89 GLN A CA 1
ATOM 735 C C . GLN A 1 89 ? -15.440 -4.257 34.035 1.00 98.06 89 GLN A C 1
ATOM 737 O O . GLN A 1 89 ? -16.072 -4.585 35.033 1.00 98.06 89 GLN A O 1
ATOM 742 N N . GLN A 1 90 ? -14.220 -3.718 34.129 1.00 97.56 90 GLN A N 1
ATOM 743 C CA . GLN A 1 90 ? -13.587 -3.436 35.426 1.00 97.56 90 GLN A CA 1
ATOM 744 C C . GLN A 1 90 ? -14.332 -2.341 36.203 1.00 97.56 9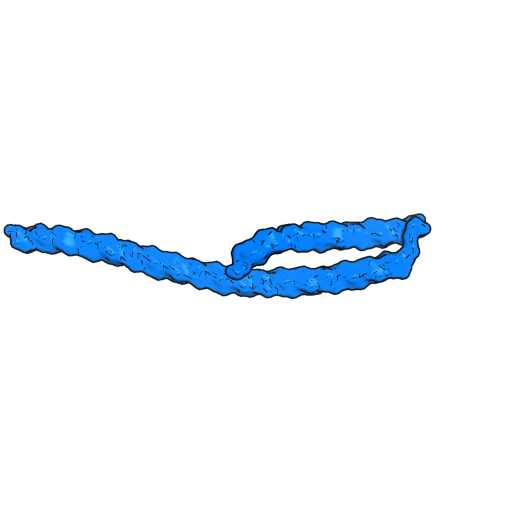0 GLN A C 1
ATOM 746 O O . GLN A 1 90 ? -14.496 -2.441 37.421 1.00 97.56 90 GLN A O 1
ATOM 751 N N . LEU A 1 91 ? -14.805 -1.307 35.504 1.00 97.62 91 LEU A N 1
ATOM 752 C CA . LEU A 1 91 ? -15.592 -0.236 36.114 1.00 97.62 91 LEU A CA 1
ATOM 753 C C . LEU A 1 91 ? -16.961 -0.745 36.581 1.00 97.62 91 LEU A C 1
ATOM 755 O O . LEU A 1 91 ? -17.353 -0.451 37.705 1.00 97.62 91 LEU A O 1
ATOM 759 N N . GLU A 1 92 ? -17.648 -1.553 35.770 1.00 96.69 92 GLU A N 1
ATOM 760 C CA . GLU A 1 92 ? -18.927 -2.187 36.127 1.00 96.69 92 GLU A CA 1
ATOM 761 C C . GLU A 1 92 ? -18.790 -3.104 37.349 1.00 96.69 92 GLU A C 1
ATOM 763 O O . GLU A 1 92 ? -19.583 -3.016 38.284 1.00 96.69 92 GLU A O 1
ATOM 768 N N . GLN A 1 93 ? -17.745 -3.937 37.389 1.00 95.56 93 GLN A N 1
ATOM 769 C CA . GLN A 1 93 ? -17.440 -4.780 38.551 1.00 95.56 93 GLN A CA 1
ATOM 770 C C . GLN A 1 93 ? -17.230 -3.949 39.816 1.00 95.56 93 GLN A C 1
ATOM 772 O O . GLN A 1 93 ? -17.725 -4.310 40.880 1.00 95.56 93 GLN A O 1
ATOM 777 N N . THR A 1 94 ? -16.511 -2.831 39.696 1.00 95.88 94 THR A N 1
ATOM 778 C CA . THR A 1 94 ? -16.265 -1.926 40.823 1.00 95.88 94 THR A CA 1
ATOM 779 C C . THR A 1 94 ? -17.554 -1.247 41.281 1.00 95.88 94 THR A C 1
ATOM 781 O O . THR A 1 94 ? -17.765 -1.120 42.481 1.00 95.88 94 THR A O 1
ATOM 784 N N . LEU A 1 95 ? -18.425 -0.841 40.352 1.00 94.88 95 LEU A N 1
ATOM 785 C CA . LEU A 1 95 ? -19.717 -0.226 40.662 1.00 94.88 95 LEU A CA 1
ATOM 786 C C . LEU A 1 95 ? -20.633 -1.191 41.425 1.00 94.88 95 LEU A C 1
ATOM 788 O O . LEU A 1 95 ? -21.188 -0.808 42.450 1.00 94.88 95 LEU A O 1
ATOM 792 N N . HIS A 1 96 ? -20.720 -2.451 40.994 1.00 95.06 96 HIS A N 1
ATOM 793 C CA . HIS A 1 96 ? -21.569 -3.453 41.644 1.00 95.06 96 HIS A CA 1
ATOM 794 C C . HIS A 1 96 ? -21.225 -3.711 43.116 1.00 95.06 96 HIS A C 1
ATOM 796 O O . HIS A 1 96 ? -22.113 -4.052 43.895 1.00 95.06 96 HIS A O 1
ATOM 802 N N . LEU A 1 97 ? -19.968 -3.507 43.527 1.00 93.12 97 LEU A N 1
ATOM 803 C CA . LEU A 1 97 ? -19.578 -3.602 44.938 1.00 93.12 97 LEU A CA 1
ATOM 804 C C . LEU A 1 97 ? -20.284 -2.557 45.819 1.00 93.12 97 LEU A C 1
ATOM 806 O O . LEU A 1 97 ? -20.461 -2.800 47.009 1.00 93.12 97 LEU A O 1
ATOM 810 N N . TYR A 1 98 ? -20.695 -1.419 45.252 1.00 93.31 98 TYR A N 1
ATOM 811 C CA . TYR A 1 98 ? -21.454 -0.389 45.965 1.00 93.31 98 TYR A CA 1
ATOM 812 C C . TYR A 1 98 ? -22.961 -0.665 45.987 1.00 93.31 98 TYR A C 1
ATOM 814 O O . TYR A 1 98 ? -23.625 -0.196 46.901 1.00 93.31 98 TYR A O 1
ATOM 822 N N . ASP A 1 99 ? -23.496 -1.445 45.041 1.00 88.06 99 ASP A N 1
ATOM 823 C CA . ASP A 1 99 ? -24.911 -1.861 45.047 1.00 88.06 99 ASP A CA 1
ATOM 824 C C . ASP A 1 99 ? -25.209 -2.906 46.138 1.00 88.06 99 ASP A C 1
ATOM 826 O O . ASP A 1 99 ? -26.367 -3.145 46.476 1.00 88.06 99 ASP A O 1
ATOM 830 N N . THR A 1 100 ? -24.170 -3.587 46.639 1.00 72.69 100 THR A N 1
ATOM 831 C CA . THR A 1 100 ? -24.297 -4.661 47.641 1.00 72.69 100 THR A CA 1
ATOM 832 C C . THR A 1 100 ? -24.106 -4.183 49.088 1.00 72.69 100 THR A C 1
ATOM 834 O O . THR A 1 100 ? -24.218 -5.001 50.004 1.00 72.69 100 THR A O 1
ATOM 837 N N . LEU A 1 101 ? -23.804 -2.895 49.291 1.00 54.84 101 LEU A N 1
ATOM 838 C CA . LEU A 1 101 ? -23.705 -2.212 50.590 1.00 54.84 101 LEU A CA 1
ATOM 839 C C . LEU A 1 101 ? -25.032 -1.533 50.947 1.00 54.84 101 LEU A C 1
ATOM 841 O O . LEU A 1 101 ? -25.380 -1.563 52.148 1.00 54.84 101 LEU A O 1
#

Organism: Scyliorhinus torazame (NCBI:txid75743)

Nearest PDB structures (foldseek):
  5c22-assembly3_C  TM=8.534E-01  e=2.745E+00  Escherichia coli
  5c22-assembly4_D  TM=8.544E-01  e=3.358E+00  Escherichia coli
  5c21-assembly1_A  TM=8.602E-01  e=6.149E+00  Escherichia coli
  4tko-assembly1_B  TM=8.490E-01  e=6.577E+00  Aquifex aeolicus VF5
  5nen-assembly1_B  TM=7.726E-01  e=8.047E+00  Serratia marcescens

InterPro domains:
  IPR019497 Sorting nexin protein, WASP-binding domain [PF10456] (8-99)
  IPR027267 AH/BAR domain superfamily [G3DSA:1.20.1270.60] (6-100)

Mean predicted aligned error: 7.29 Å

Solvent-accessible surface area (backbone atoms only — not comparable to full-atom values): 5567 Å² total; per-residue (Å²): 117,67,68,69,46,65,69,47,44,60,62,53,50,52,52,50,53,53,50,54,51,50,45,54,54,43,46,52,36,28,77,71,70,74,41,62,62,69,60,40,52,56,47,47,54,54,50,51,55,52,49,53,52,49,52,53,48,50,54,51,48,54,58,48,51,54,56,52,51,52,53,50,52,52,54,48,53,54,51,51,52,55,51,52,50,52,52,50,52,54,52,50,58,57,52,52,62,62,76,75,109

Radius of gyration: 28.27 Å; Cα contacts (8 Å, |Δi|>4): 27; chains: 1; bounding box: 56×24×84 Å